Protein AF-A0AA38CGN8-F1 (afdb_monomer_lite)

Sequence (175 aa):
FMLYTILAFDNMHNGLPIAWVLMSRAIVPDLTLWMRKLVVSAHCHMLEWKPNDFMVDDDRAEIVAIRENGFYRNFKLEQLENKSWMKSLCILDGDVKFSEFDIDVAWVKSQSKEDKYYKIYNVDHSFALCECMWAAQGHVCKHILKVADLRKRMGMELYFKRNVSFSSTTHASTH

Secondary structure (DSSP, 8-state):
-EEEEEEEE-TT--EEEEEEEEE-S-HHHHHHHHHHHHHHHHHHH-TT---SEEE--S-HHHHHHHHHTTTTTT--HHHHS-HHHHHHHTS-GGGEEE-SS-TTEEEEE-SSSTT-EEEEESTTSTT-EE-STTGGGTPPPHHHHHHHHHHHHTT--S-----EEEE--------

pLDDT: mean 70.66, std 17.25, range [29.69, 97.06]

Radius of gyration: 16.89 Å; chains: 1; bounding box: 42×46×44 Å

Structure (mmCIF, N/CA/C/O backbone):
data_AF-A0AA38CGN8-F1
#
_entry.id   AF-A0AA38CGN8-F1
#
loop_
_atom_site.group_PDB
_atom_site.id
_atom_site.type_symbol
_atom_site.label_atom_id
_atom_site.label_alt_id
_atom_site.label_comp_id
_atom_site.label_asym_id
_atom_site.label_entity_id
_atom_site.label_seq_id
_atom_site.pdbx_PDB_ins_code
_atom_site.Cartn_x
_atom_site.Cartn_y
_atom_site.Cartn_z
_atom_site.occupancy
_atom_site.B_iso_or_equiv
_atom_site.auth_seq_id
_atom_site.auth_comp_id
_atom_site.auth_asym_id
_atom_site.auth_atom_id
_atom_site.pdbx_PDB_model_num
ATOM 1 N N . PHE A 1 1 ? -0.198 -15.888 -19.345 1.00 65.12 1 PHE A N 1
ATOM 2 C CA . PHE A 1 1 ? 0.312 -14.544 -19.042 1.00 65.12 1 PHE A CA 1
ATOM 3 C C . PHE A 1 1 ? -0.262 -14.114 -17.708 1.00 65.12 1 PHE A C 1
ATOM 5 O O . PHE A 1 1 ? -1.365 -14.542 -17.384 1.00 65.12 1 PHE A O 1
ATOM 12 N N . MET A 1 2 ? 0.496 -13.358 -16.926 1.00 64.25 2 MET A N 1
ATOM 13 C CA . MET A 1 2 ? 0.051 -12.744 -15.680 1.00 64.25 2 MET A CA 1
ATOM 14 C C . MET A 1 2 ? -0.131 -11.249 -15.936 1.00 64.25 2 MET A C 1
ATOM 16 O O . MET A 1 2 ? 0.713 -10.640 -16.591 1.00 64.25 2 MET A O 1
ATOM 20 N N . LEU A 1 3 ? -1.246 -10.682 -15.482 1.00 68.06 3 LEU A N 1
ATOM 21 C CA . LEU A 1 3 ? -1.527 -9.256 -15.606 1.00 68.06 3 LEU A CA 1
ATOM 22 C C . LEU A 1 3 ? -1.129 -8.570 -14.302 1.00 68.06 3 LEU A C 1
ATOM 24 O O . LEU A 1 3 ? -1.662 -8.914 -13.251 1.00 68.06 3 LEU A O 1
ATOM 28 N N . TYR A 1 4 ? -0.229 -7.603 -14.405 1.00 69.25 4 TYR A N 1
ATOM 29 C CA . TYR A 1 4 ? 0.189 -6.731 -13.319 1.00 69.25 4 TYR A CA 1
ATOM 30 C C . TYR A 1 4 ? -0.390 -5.346 -13.564 1.00 69.25 4 TYR A C 1
ATOM 32 O O . TYR A 1 4 ? -0.365 -4.851 -14.693 1.00 69.25 4 TYR A O 1
ATOM 40 N N . THR A 1 5 ? -0.902 -4.721 -12.511 1.00 65.62 5 THR A N 1
ATOM 41 C CA . THR A 1 5 ? -1.293 -3.313 -12.557 1.00 65.62 5 THR A CA 1
ATOM 42 C C . THR A 1 5 ? -0.268 -2.526 -11.773 1.00 65.62 5 THR A C 1
ATOM 44 O O . THR A 1 5 ? 0.042 -2.862 -10.633 1.00 65.62 5 THR A O 1
ATOM 47 N N . ILE A 1 6 ? 0.267 -1.490 -12.403 1.00 71.50 6 ILE A N 1
ATOM 48 C CA . ILE A 1 6 ? 1.093 -0.509 -11.726 1.00 71.50 6 ILE A CA 1
ATOM 49 C C . ILE A 1 6 ? 0.157 0.583 -11.226 1.00 71.50 6 ILE A C 1
ATOM 51 O O . ILE A 1 6 ? -0.516 1.247 -12.020 1.00 71.50 6 ILE A O 1
ATOM 55 N N . LEU A 1 7 ? 0.122 0.750 -9.909 1.00 64.88 7 LEU A N 1
ATOM 56 C CA . LEU A 1 7 ? -0.662 1.779 -9.239 1.00 64.88 7 LEU A CA 1
ATOM 57 C C . LEU A 1 7 ? 0.270 2.873 -8.726 1.00 64.88 7 LEU A C 1
ATOM 59 O O . LEU A 1 7 ? 1.253 2.580 -8.042 1.00 64.88 7 LEU A O 1
ATOM 63 N N . ALA A 1 8 ? -0.073 4.119 -9.045 1.00 65.19 8 ALA A N 1
ATOM 64 C CA . ALA A 1 8 ? 0.454 5.299 -8.375 1.00 65.19 8 ALA A CA 1
ATOM 65 C C . ALA A 1 8 ? -0.632 5.875 -7.466 1.00 65.19 8 ALA A C 1
ATOM 67 O O . ALA A 1 8 ? -1.803 5.888 -7.838 1.00 65.19 8 ALA A O 1
ATOM 68 N N . PHE A 1 9 ? -0.250 6.367 -6.293 1.00 57.66 9 PHE A N 1
ATOM 69 C CA . PHE A 1 9 ? -1.171 7.035 -5.374 1.00 57.66 9 PHE A CA 1
ATOM 70 C C . PHE A 1 9 ? -0.906 8.537 -5.383 1.00 57.66 9 PHE A C 1
ATOM 72 O O . PHE A 1 9 ? 0.242 8.959 -5.227 1.00 57.66 9 PHE A O 1
ATOM 79 N N . ASP A 1 10 ? -1.960 9.331 -5.577 1.00 57.66 10 ASP A N 1
ATOM 80 C CA . ASP A 1 10 ? -1.887 10.782 -5.416 1.00 57.66 10 ASP A CA 1
ATOM 81 C C . ASP A 1 10 ? -1.921 11.190 -3.927 1.00 57.66 10 ASP A C 1
ATOM 83 O O . ASP A 1 10 ? -2.062 10.362 -3.019 1.00 57.66 10 ASP A O 1
ATOM 87 N N . ASN A 1 11 ? -1.809 12.493 -3.658 1.00 53.00 11 ASN A N 1
ATOM 88 C CA . ASN A 1 11 ? -1.836 13.036 -2.293 1.00 53.00 11 ASN A CA 1
ATOM 89 C C . ASN A 1 11 ? -3.185 12.829 -1.572 1.00 53.00 11 ASN A C 1
ATOM 91 O O . ASN A 1 11 ? -3.262 13.018 -0.359 1.00 53.00 11 ASN A O 1
ATOM 95 N N . MET A 1 12 ? -4.235 12.459 -2.307 1.00 52.78 12 MET A N 1
ATOM 96 C CA . MET A 1 12 ? -5.580 12.180 -1.803 1.00 52.78 12 MET A CA 1
ATOM 97 C C . MET A 1 12 ? -5.843 10.669 -1.656 1.00 52.78 12 MET A C 1
ATOM 99 O O . MET A 1 12 ? -6.967 10.277 -1.352 1.00 52.78 12 MET A O 1
ATOM 103 N N . HIS A 1 13 ? -4.823 9.827 -1.866 1.00 50.59 13 HIS A N 1
ATOM 104 C CA . HIS A 1 13 ? -4.881 8.355 -1.837 1.00 50.59 13 HIS A CA 1
ATOM 105 C C . HIS A 1 13 ? -5.749 7.731 -2.916 1.00 50.59 13 HIS A C 1
ATOM 107 O O . HIS A 1 13 ? -6.149 6.572 -2.792 1.00 50.59 13 HIS A O 1
ATOM 113 N N . ASN A 1 14 ? -5.988 8.447 -4.010 1.00 58.22 14 ASN A N 1
ATOM 114 C CA . ASN A 1 14 ? -6.592 7.828 -5.173 1.00 58.22 14 ASN A CA 1
ATOM 115 C C . ASN A 1 14 ? -5.545 6.937 -5.841 1.00 58.22 14 ASN A C 1
ATOM 117 O O . ASN A 1 14 ? -4.496 7.411 -6.286 1.00 58.22 14 ASN A O 1
ATOM 121 N N . GLY A 1 15 ? -5.832 5.636 -5.903 1.00 60.47 15 GLY A N 1
ATOM 122 C CA . GLY A 1 15 ? -5.054 4.690 -6.690 1.00 60.47 15 GLY A CA 1
ATOM 123 C C . GLY A 1 15 ? -5.320 4.919 -8.173 1.00 60.47 15 GLY A C 1
ATOM 124 O O . GLY A 1 15 ? -6.393 4.594 -8.678 1.00 60.47 15 GLY A O 1
ATOM 125 N N . LEU A 1 16 ? -4.344 5.482 -8.874 1.00 60.38 16 LEU A N 1
ATOM 126 C CA . LEU A 1 16 ? -4.385 5.698 -10.310 1.00 60.38 16 LEU A CA 1
ATOM 127 C C . LEU A 1 16 ? -3.686 4.518 -11.000 1.00 60.38 16 LEU A C 1
ATOM 129 O O . LEU A 1 16 ? -2.478 4.333 -10.812 1.00 60.38 16 LEU A O 1
ATOM 133 N N . PRO A 1 17 ? -4.403 3.705 -11.799 1.00 67.50 17 PRO A N 1
ATOM 134 C CA . PRO A 1 17 ? -3.758 2.729 -12.660 1.00 67.50 17 PRO A CA 1
ATOM 135 C C . PRO A 1 17 ? -3.000 3.489 -13.741 1.00 67.50 17 PRO A C 1
ATOM 137 O O . PRO A 1 17 ? -3.588 4.121 -14.615 1.00 67.50 17 PRO A O 1
ATOM 140 N N . ILE A 1 18 ? -1.679 3.449 -13.658 1.00 72.81 18 ILE A N 1
ATOM 141 C CA . ILE A 1 18 ? -0.804 4.189 -14.573 1.00 72.81 18 ILE A CA 1
ATOM 142 C C . ILE A 1 18 ? -0.232 3.294 -15.668 1.00 72.81 18 ILE A C 1
ATOM 144 O O . ILE A 1 18 ? 0.184 3.794 -16.711 1.00 72.81 18 ILE A O 1
ATOM 148 N N . ALA A 1 19 ? -0.219 1.976 -15.457 1.00 71.62 19 ALA A N 1
ATOM 149 C CA . ALA A 1 19 ? 0.146 1.017 -16.488 1.00 71.62 19 ALA A CA 1
ATOM 150 C C . ALA A 1 19 ? -0.390 -0.385 -16.189 1.00 71.62 19 ALA A C 1
ATOM 152 O O . ALA A 1 19 ? -0.571 -0.781 -15.036 1.00 71.62 19 ALA A O 1
ATOM 153 N N . TRP A 1 20 ? -0.549 -1.161 -17.258 1.00 75.19 20 TRP A N 1
ATOM 154 C CA . TRP A 1 20 ? -0.806 -2.595 -17.210 1.00 75.19 20 TRP A CA 1
ATOM 155 C C . TRP A 1 20 ? 0.359 -3.329 -17.859 1.00 75.19 20 TRP A C 1
ATOM 157 O O . TRP A 1 20 ? 0.760 -3.008 -18.978 1.00 75.19 20 TRP A O 1
ATOM 167 N N . VAL A 1 21 ? 0.898 -4.323 -17.162 1.00 75.31 21 VAL A N 1
ATOM 168 C CA . VAL A 1 21 ? 2.034 -5.115 -17.626 1.00 75.31 21 VAL A CA 1
ATOM 169 C C . VAL A 1 21 ? 1.590 -6.561 -17.793 1.00 75.31 21 VAL A C 1
ATOM 171 O O . VAL A 1 21 ? 1.167 -7.220 -16.844 1.00 75.31 21 VAL A O 1
ATOM 174 N N . LEU A 1 22 ? 1.691 -7.065 -19.021 1.00 74.00 22 LEU A N 1
ATOM 175 C CA . LEU A 1 22 ? 1.464 -8.471 -19.332 1.00 74.00 22 LEU A CA 1
ATOM 176 C C . LEU A 1 22 ? 2.798 -9.206 -19.261 1.00 74.00 22 LEU A C 1
ATOM 178 O O . LEU A 1 22 ? 3.659 -9.014 -20.114 1.00 74.00 22 LEU A O 1
ATOM 182 N N . MET A 1 23 ? 2.953 -10.061 -18.255 1.00 69.44 23 MET A N 1
ATOM 183 C CA . MET A 1 23 ? 4.140 -10.894 -18.100 1.00 69.44 23 MET A CA 1
ATOM 184 C C . MET A 1 23 ? 3.878 -12.308 -18.610 1.00 69.44 23 MET A C 1
ATOM 186 O O . MET A 1 23 ? 2.790 -12.878 -18.443 1.00 69.44 23 MET A O 1
ATOM 190 N N . SER A 1 24 ? 4.870 -12.891 -19.270 1.00 69.69 24 SER A N 1
ATOM 191 C CA . SER A 1 24 ? 4.877 -14.300 -19.642 1.00 69.69 24 SER A CA 1
ATOM 192 C C . SER A 1 24 ? 5.081 -15.178 -18.396 1.00 69.69 24 SER A C 1
ATOM 194 O O . SER A 1 24 ? 5.055 -14.710 -17.260 1.00 69.69 24 SER A O 1
ATOM 196 N N . ARG A 1 25 ? 5.241 -16.494 -18.579 1.00 64.75 25 ARG A N 1
ATOM 197 C CA . ARG A 1 25 ? 5.587 -17.388 -17.458 1.00 64.75 25 ARG A CA 1
ATOM 198 C C . ARG A 1 25 ? 7.051 -17.225 -17.008 1.00 64.75 25 ARG A C 1
ATOM 200 O O . ARG A 1 25 ? 7.405 -17.750 -15.958 1.00 64.75 25 ARG A O 1
ATOM 207 N N . ALA A 1 26 ? 7.886 -16.517 -17.774 1.00 61.62 26 ALA A N 1
ATOM 208 C CA . ALA A 1 26 ? 9.261 -16.185 -17.413 1.00 61.62 26 ALA A CA 1
ATOM 209 C C . ALA A 1 26 ? 9.293 -14.863 -16.625 1.00 61.62 26 ALA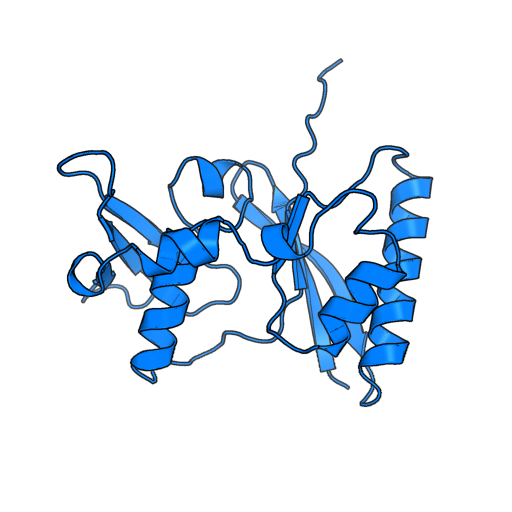 A C 1
ATOM 211 O O . ALA A 1 26 ? 9.478 -13.790 -17.187 1.00 61.62 26 ALA A O 1
ATOM 212 N N . ILE A 1 27 ? 9.091 -14.962 -15.310 1.00 66.94 27 ILE A N 1
ATOM 213 C CA . ILE A 1 27 ? 8.821 -13.823 -14.416 1.00 66.94 27 ILE A CA 1
ATOM 214 C C . ILE A 1 27 ? 10.000 -12.829 -14.349 1.00 66.94 27 ILE A C 1
ATOM 216 O O . ILE A 1 27 ? 9.811 -11.646 -14.609 1.00 66.94 27 ILE A O 1
ATOM 220 N N . VAL A 1 28 ? 11.229 -13.289 -14.070 1.00 65.69 28 VAL A N 1
ATOM 221 C CA . VAL A 1 28 ? 12.392 -12.395 -13.842 1.00 65.69 28 VAL A CA 1
ATOM 222 C C . VAL A 1 28 ? 12.787 -11.565 -15.077 1.00 65.69 28 VAL A C 1
ATOM 224 O O . VAL A 1 28 ? 12.927 -10.349 -14.939 1.00 65.69 28 VAL A O 1
ATOM 227 N N . PRO A 1 29 ? 12.976 -12.149 -16.281 1.00 71.06 29 PRO A N 1
ATOM 228 C CA . PRO A 1 29 ? 13.386 -11.363 -17.447 1.00 71.06 29 PRO A CA 1
ATOM 229 C C . PRO A 1 29 ? 12.342 -10.316 -17.844 1.00 71.06 29 PRO A C 1
ATOM 231 O O . PRO A 1 29 ? 12.706 -9.199 -18.215 1.00 71.06 29 PRO A O 1
ATOM 234 N N . ASP A 1 30 ? 11.057 -10.658 -17.718 1.00 74.94 30 ASP A N 1
ATOM 235 C CA . ASP A 1 30 ? 9.959 -9.743 -18.017 1.00 74.94 30 ASP A CA 1
ATOM 236 C C . ASP A 1 30 ? 9.915 -8.595 -17.004 1.00 74.94 30 ASP A C 1
ATOM 238 O O . ASP A 1 30 ? 9.838 -7.437 -17.424 1.00 74.94 30 ASP A O 1
ATOM 242 N N . LEU A 1 31 ? 10.058 -8.897 -15.702 1.00 75.06 31 LEU A N 1
ATOM 243 C CA . LEU A 1 31 ? 10.147 -7.901 -14.628 1.00 75.06 31 LEU A CA 1
ATOM 244 C C . LEU A 1 31 ? 11.245 -6.881 -14.900 1.00 75.06 31 LEU A C 1
ATOM 246 O O . LEU A 1 31 ? 10.983 -5.680 -14.970 1.00 75.06 31 LEU A O 1
ATOM 250 N N . THR A 1 32 ? 12.466 -7.366 -15.121 1.00 78.00 32 THR A N 1
ATOM 251 C CA . THR A 1 32 ? 13.615 -6.500 -15.374 1.00 78.00 32 THR A CA 1
ATOM 252 C C . THR A 1 32 ? 13.403 -5.633 -16.613 1.00 78.00 32 THR A C 1
ATOM 254 O O . THR A 1 32 ? 13.695 -4.436 -16.601 1.00 78.00 32 THR A O 1
ATOM 257 N N . LEU A 1 33 ? 12.843 -6.199 -17.684 1.00 82.75 33 LEU A N 1
ATOM 258 C CA . LEU A 1 33 ? 12.637 -5.477 -18.933 1.00 82.75 33 LEU A CA 1
ATOM 259 C C . LEU A 1 33 ? 11.636 -4.323 -18.795 1.00 82.75 33 LEU A C 1
ATOM 261 O O . LEU A 1 33 ? 11.936 -3.204 -19.229 1.00 82.75 33 LEU A O 1
ATOM 265 N N . TRP A 1 34 ? 10.447 -4.569 -18.237 1.00 81.50 34 TRP A N 1
ATOM 266 C CA . TRP A 1 34 ? 9.441 -3.509 -18.131 1.00 81.50 34 TRP A CA 1
ATOM 267 C C . TRP A 1 34 ? 9.859 -2.451 -17.112 1.00 81.50 34 TRP A C 1
ATOM 269 O O . TRP A 1 34 ? 9.681 -1.262 -17.375 1.00 81.50 34 TRP A O 1
ATOM 279 N N . MET A 1 35 ? 10.484 -2.858 -16.002 1.00 80.50 35 MET A N 1
ATOM 280 C CA . MET A 1 35 ? 10.989 -1.948 -14.976 1.00 80.50 35 MET A CA 1
ATOM 281 C C . MET A 1 35 ? 12.022 -0.983 -15.552 1.00 80.50 35 MET A C 1
ATOM 283 O O . MET A 1 35 ? 11.912 0.230 -15.371 1.00 80.50 35 MET A O 1
ATOM 287 N N . ARG A 1 36 ? 12.976 -1.498 -16.340 1.00 82.25 36 ARG A N 1
ATOM 288 C CA . ARG A 1 36 ? 13.948 -0.665 -17.057 1.00 82.25 36 ARG A CA 1
ATOM 289 C C . ARG A 1 36 ? 13.268 0.349 -17.969 1.00 82.25 36 ARG A C 1
ATOM 291 O O . ARG A 1 36 ? 13.643 1.520 -17.980 1.00 82.25 36 ARG A O 1
ATOM 298 N N . LYS A 1 37 ? 12.280 -0.100 -18.751 1.00 83.44 37 LYS A N 1
ATOM 299 C CA . LYS A 1 37 ? 11.537 0.769 -19.674 1.00 83.44 37 LYS A CA 1
ATOM 300 C C . LYS A 1 37 ? 10.771 1.860 -18.932 1.00 83.44 37 LYS A C 1
ATOM 302 O O . LYS A 1 37 ? 10.790 3.000 -19.385 1.00 83.44 37 LYS A O 1
ATOM 307 N N . LEU A 1 38 ? 10.158 1.534 -17.794 1.00 81.12 38 LEU A N 1
ATOM 308 C CA . LEU A 1 38 ? 9.466 2.501 -16.946 1.00 81.12 38 LEU A CA 1
ATOM 309 C C . LEU A 1 38 ? 10.426 3.589 -16.451 1.00 81.12 38 LEU A C 1
ATOM 311 O O . LEU A 1 38 ? 10.142 4.769 -16.630 1.00 81.12 38 LEU A O 1
ATOM 315 N N . VAL A 1 39 ? 11.582 3.202 -15.897 1.00 78.19 39 VAL A N 1
ATOM 316 C CA . VAL A 1 39 ? 12.603 4.147 -15.410 1.00 78.19 39 VAL A CA 1
ATOM 317 C C . VAL A 1 39 ? 13.056 5.083 -16.521 1.00 78.19 39 VAL A C 1
ATOM 319 O O . VAL A 1 39 ? 13.052 6.297 -16.331 1.00 78.19 39 VAL A O 1
ATOM 322 N N . VAL A 1 40 ? 13.428 4.529 -17.680 1.00 81.88 40 VAL A N 1
ATOM 323 C CA . VAL A 1 40 ? 13.877 5.322 -18.832 1.00 81.88 40 VAL A CA 1
ATOM 324 C C . VAL A 1 40 ? 12.781 6.294 -19.269 1.00 81.88 40 VAL A C 1
ATOM 326 O O . VAL A 1 40 ? 13.046 7.484 -19.408 1.00 81.88 40 VAL A O 1
ATOM 329 N N . SER A 1 41 ? 11.544 5.814 -19.413 1.00 81.62 41 SER A N 1
ATOM 330 C CA . SER A 1 41 ? 10.409 6.643 -19.825 1.00 81.62 41 SER A CA 1
ATOM 331 C C . SER A 1 41 ? 10.119 7.772 -18.834 1.00 81.62 41 SER A C 1
ATOM 333 O O . SER A 1 41 ? 9.846 8.896 -19.251 1.00 81.62 41 SER A O 1
ATOM 335 N N . ALA A 1 42 ? 10.188 7.500 -17.530 1.00 77.69 42 ALA A N 1
ATOM 336 C CA . ALA A 1 42 ? 9.952 8.505 -16.502 1.00 77.69 42 ALA A CA 1
ATOM 337 C C . ALA A 1 42 ? 11.047 9.583 -16.494 1.00 77.69 42 ALA A C 1
ATOM 339 O O . ALA A 1 42 ? 10.732 10.770 -16.501 1.00 77.69 42 ALA A O 1
ATOM 340 N N . HIS A 1 43 ? 12.322 9.189 -16.587 1.00 78.31 43 HIS A N 1
ATOM 341 C CA . HIS A 1 43 ? 13.447 10.132 -16.614 1.00 78.31 43 HIS A CA 1
ATOM 342 C C . HIS A 1 43 ? 13.498 10.982 -17.891 1.00 78.31 43 HIS A C 1
ATOM 344 O O . HIS A 1 43 ? 14.038 12.084 -17.855 1.00 78.31 43 HIS A O 1
ATOM 350 N N . CYS A 1 44 ? 12.913 10.519 -19.003 1.00 79.62 44 CYS A N 1
ATOM 351 C CA . CYS A 1 44 ? 12.735 11.353 -20.196 1.00 79.62 44 CYS A CA 1
ATOM 352 C C . CYS A 1 44 ? 11.793 12.546 -19.961 1.00 79.62 44 CYS A C 1
ATOM 354 O O . CYS A 1 44 ? 11.915 13.544 -20.665 1.00 79.62 44 CYS A O 1
ATOM 356 N N . HIS A 1 45 ? 10.869 12.451 -19.000 1.00 75.62 45 HIS A N 1
ATOM 357 C CA . HIS A 1 45 ? 9.890 13.503 -18.704 1.00 75.62 45 HIS A CA 1
ATOM 358 C C . HIS A 1 45 ? 10.225 14.277 -17.423 1.00 75.62 45 HIS A C 1
ATOM 360 O O . HIS A 1 45 ? 9.950 15.470 -17.341 1.00 75.62 45 HIS A O 1
ATOM 366 N N . MET A 1 46 ? 10.822 13.619 -16.424 1.00 73.25 46 MET A N 1
ATOM 367 C CA . MET A 1 46 ? 11.171 14.225 -15.141 1.00 73.25 46 MET A CA 1
ATOM 368 C C . MET A 1 46 ? 12.466 13.616 -14.592 1.00 73.25 46 MET A C 1
ATOM 370 O O . MET A 1 46 ? 12.483 12.484 -14.112 1.00 73.25 46 MET A O 1
ATOM 374 N N . LEU A 1 47 ? 13.556 14.389 -14.644 1.00 74.44 47 LEU A N 1
ATOM 375 C CA . LEU A 1 47 ? 14.909 13.931 -14.295 1.00 74.44 47 LEU A CA 1
ATOM 376 C C . LEU A 1 47 ? 15.038 13.465 -12.835 1.00 74.44 47 LEU A C 1
ATOM 378 O O . LEU A 1 47 ? 15.817 12.563 -12.544 1.00 74.44 47 LEU A O 1
ATOM 382 N N . GLU A 1 48 ? 14.270 14.072 -11.931 1.00 70.75 48 GLU A N 1
ATOM 383 C CA . GLU A 1 48 ? 14.271 13.753 -10.499 1.00 70.75 48 GLU A CA 1
ATOM 384 C C . GLU A 1 48 ? 13.267 12.653 -10.121 1.00 70.75 48 GLU A C 1
ATOM 386 O O . GLU A 1 48 ? 13.108 12.346 -8.936 1.00 70.75 48 GLU A O 1
ATOM 391 N N . TRP A 1 49 ? 12.568 12.059 -11.100 1.00 70.56 49 TRP A N 1
ATOM 392 C CA . TRP A 1 49 ? 11.568 11.037 -10.815 1.00 70.56 49 TRP A CA 1
ATOM 393 C C . TRP A 1 49 ? 12.202 9.837 -10.115 1.00 70.56 49 TRP A C 1
ATOM 395 O O . TRP A 1 49 ? 13.123 9.193 -10.619 1.00 70.56 49 TRP A O 1
ATOM 405 N N . LYS A 1 50 ? 11.648 9.507 -8.952 1.00 64.31 50 LYS A N 1
ATOM 406 C CA . LYS A 1 50 ? 11.974 8.303 -8.202 1.00 64.31 50 LYS A CA 1
ATOM 407 C C . LYS A 1 50 ? 10.716 7.782 -7.507 1.00 64.31 50 LYS A C 1
ATOM 409 O O . LYS A 1 50 ? 9.947 8.583 -6.971 1.00 64.31 50 LYS A O 1
ATOM 414 N N . PRO A 1 51 ? 10.492 6.465 -7.492 1.00 65.38 51 PRO A N 1
ATOM 415 C CA . PRO A 1 51 ? 9.493 5.874 -6.617 1.00 65.38 51 PRO A CA 1
ATOM 416 C C . PRO A 1 51 ? 9.974 5.968 -5.163 1.00 65.38 51 PRO A C 1
ATOM 418 O O . PRO A 1 51 ? 11.157 5.778 -4.881 1.00 65.38 51 PRO A O 1
ATOM 421 N N . ASN A 1 52 ? 9.064 6.271 -4.239 1.00 56.25 52 ASN A N 1
ATOM 422 C CA . ASN A 1 52 ? 9.379 6.386 -2.813 1.00 56.25 52 ASN A CA 1
ATOM 423 C C . ASN A 1 52 ? 9.274 5.066 -2.059 1.00 56.25 52 ASN A C 1
ATOM 425 O O . ASN A 1 52 ? 9.911 4.910 -1.022 1.00 56.25 52 ASN A O 1
ATOM 429 N N . ASP A 1 53 ? 8.418 4.164 -2.527 1.00 58.31 53 ASP A N 1
ATOM 430 C CA . ASP A 1 53 ? 8.153 2.891 -1.870 1.00 58.31 53 ASP A CA 1
ATOM 431 C C . ASP A 1 53 ? 7.681 1.875 -2.911 1.00 58.31 53 ASP A C 1
ATOM 433 O O . ASP A 1 53 ? 7.104 2.271 -3.928 1.00 58.31 53 ASP A O 1
ATOM 437 N N . PHE A 1 54 ? 7.916 0.593 -2.642 1.00 61.56 54 PHE A N 1
ATOM 438 C CA . PHE A 1 54 ? 7.449 -0.527 -3.453 1.00 61.56 54 PHE A CA 1
ATOM 439 C C . PHE A 1 54 ? 6.677 -1.493 -2.566 1.00 61.56 54 PHE A C 1
ATOM 441 O O . PHE A 1 54 ? 7.182 -1.948 -1.541 1.00 61.56 54 PHE A O 1
ATOM 448 N N . MET A 1 55 ? 5.478 -1.859 -2.998 1.00 58.91 55 MET A N 1
ATOM 449 C CA . MET A 1 55 ? 4.790 -3.037 -2.493 1.00 58.91 55 MET A CA 1
ATOM 450 C C . MET A 1 55 ? 4.957 -4.141 -3.526 1.00 58.91 55 MET A C 1
ATOM 452 O O . MET A 1 55 ? 4.620 -3.938 -4.686 1.00 58.91 55 MET A O 1
ATOM 456 N N . VAL A 1 56 ? 5.520 -5.265 -3.107 1.00 64.50 56 VAL A N 1
ATOM 457 C CA . VAL A 1 56 ? 5.673 -6.484 -3.905 1.00 64.50 56 VAL A CA 1
ATOM 458 C C . VAL A 1 56 ? 5.103 -7.636 -3.091 1.00 64.50 56 VAL A C 1
ATOM 460 O O . VAL A 1 56 ? 5.167 -7.602 -1.862 1.00 64.50 56 VAL A O 1
ATOM 463 N N . ASP A 1 57 ? 4.549 -8.646 -3.752 1.00 56.59 57 ASP A N 1
ATOM 464 C CA . ASP A 1 57 ? 3.840 -9.760 -3.095 1.00 56.59 57 ASP A CA 1
ATOM 465 C C . ASP A 1 57 ? 4.780 -10.746 -2.363 1.00 56.59 57 ASP A C 1
ATOM 467 O O . ASP A 1 57 ? 4.324 -11.718 -1.764 1.00 56.59 57 ASP A O 1
ATOM 471 N N . ASP A 1 58 ? 6.082 -10.457 -2.372 1.00 59.00 58 ASP A N 1
ATOM 472 C CA . ASP A 1 58 ? 7.207 -11.302 -1.972 1.00 59.00 58 ASP A CA 1
ATOM 473 C C . ASP A 1 58 ? 7.457 -12.471 -2.934 1.00 59.00 58 ASP A C 1
ATOM 475 O O . ASP A 1 58 ? 7.045 -13.618 -2.741 1.00 59.00 58 ASP A O 1
ATOM 479 N N . ASP A 1 59 ? 8.229 -12.162 -3.973 1.00 62.03 59 ASP A N 1
ATOM 480 C CA . ASP A 1 59 ? 9.116 -13.118 -4.601 1.00 62.03 59 ASP A CA 1
ATOM 481 C C . ASP A 1 59 ? 10.559 -12.556 -4.630 1.00 62.03 59 ASP A C 1
ATOM 483 O O . ASP A 1 59 ? 10.834 -11.353 -4.702 1.00 62.03 59 ASP A O 1
ATOM 487 N N . ARG A 1 60 ? 11.550 -13.453 -4.568 1.00 65.12 60 ARG A N 1
ATOM 488 C CA . ARG A 1 60 ? 12.965 -13.054 -4.699 1.00 65.12 60 ARG A CA 1
ATOM 489 C C . ARG A 1 60 ? 13.259 -12.435 -6.076 1.00 65.12 60 ARG A C 1
ATOM 491 O O . ARG A 1 60 ? 14.280 -11.776 -6.238 1.00 65.12 60 ARG A O 1
ATOM 498 N N . ALA A 1 61 ? 12.389 -12.666 -7.058 1.00 67.94 61 ALA A N 1
ATOM 499 C CA . ALA A 1 61 ? 12.523 -12.232 -8.441 1.00 67.94 61 ALA A CA 1
ATOM 500 C C . ALA A 1 61 ? 12.237 -10.730 -8.629 1.00 67.94 61 ALA A C 1
ATOM 502 O O . ALA A 1 61 ? 13.044 -10.033 -9.242 1.00 67.94 61 ALA A O 1
ATOM 503 N N . GLU A 1 62 ? 11.139 -10.223 -8.071 1.00 71.12 62 GLU A N 1
ATOM 504 C CA . GLU A 1 62 ? 10.705 -8.822 -8.065 1.00 71.12 62 GLU A CA 1
ATOM 505 C C . GLU A 1 62 ? 11.696 -7.974 -7.279 1.00 71.12 62 GLU A C 1
ATOM 507 O O . GLU A 1 62 ? 12.107 -6.921 -7.762 1.00 71.12 62 GLU A O 1
ATOM 512 N N . ILE A 1 63 ? 12.188 -8.466 -6.137 1.00 69.94 63 ILE A N 1
ATOM 513 C CA . ILE A 1 63 ? 13.229 -7.773 -5.361 1.00 69.94 63 ILE A CA 1
ATOM 514 C C . ILE A 1 63 ? 14.520 -7.613 -6.181 1.00 69.94 63 ILE A C 1
ATOM 516 O O . ILE A 1 63 ? 15.109 -6.527 -6.211 1.00 69.94 63 ILE A O 1
ATOM 520 N N . VAL A 1 64 ? 14.966 -8.672 -6.869 1.00 73.69 64 VAL A N 1
ATOM 521 C CA . VAL A 1 64 ? 16.154 -8.616 -7.740 1.00 73.69 64 VAL A CA 1
ATOM 522 C C . VAL A 1 64 ? 15.929 -7.647 -8.902 1.00 73.69 64 VAL A C 1
ATOM 524 O O . VAL A 1 64 ? 16.772 -6.781 -9.135 1.00 73.69 64 VAL A O 1
ATOM 527 N N . ALA A 1 65 ? 14.778 -7.720 -9.573 1.00 74.88 65 ALA A N 1
ATOM 528 C CA . ALA A 1 65 ? 14.446 -6.829 -10.680 1.00 74.88 65 ALA A CA 1
ATOM 529 C C . ALA A 1 65 ? 14.384 -5.354 -10.245 1.00 74.88 65 ALA A C 1
ATOM 531 O O . ALA A 1 65 ? 14.935 -4.486 -10.926 1.00 74.88 65 ALA A O 1
ATOM 532 N N . ILE A 1 66 ? 13.797 -5.046 -9.085 1.00 73.88 66 ILE A N 1
ATOM 533 C CA . ILE A 1 66 ? 13.765 -3.678 -8.544 1.00 73.88 66 ILE A CA 1
ATOM 534 C C . ILE A 1 66 ? 15.188 -3.157 -8.319 1.00 73.88 66 ILE A C 1
ATOM 536 O O . ILE A 1 66 ? 15.513 -2.026 -8.698 1.00 73.88 66 ILE A O 1
ATOM 540 N N . ARG A 1 67 ? 16.058 -3.994 -7.738 1.00 71.94 67 ARG A N 1
ATOM 541 C CA . ARG A 1 67 ? 17.451 -3.641 -7.448 1.00 71.94 67 ARG A CA 1
ATOM 542 C C . ARG A 1 67 ? 18.253 -3.363 -8.718 1.00 71.94 67 ARG A C 1
ATOM 544 O O . ARG A 1 67 ? 18.935 -2.342 -8.795 1.00 71.94 67 ARG A O 1
ATOM 551 N N . GLU A 1 68 ? 18.187 -4.261 -9.697 1.00 76.56 68 GLU A N 1
ATOM 552 C CA . GLU A 1 68 ? 19.004 -4.196 -10.915 1.00 76.56 68 GLU A CA 1
ATOM 553 C C . GLU A 1 68 ? 18.629 -3.026 -11.832 1.00 76.56 68 GLU A C 1
ATOM 555 O O . GLU A 1 68 ? 19.490 -2.489 -12.528 1.00 76.56 68 GLU A O 1
ATOM 560 N N . ASN A 1 69 ? 17.373 -2.572 -11.802 1.00 74.19 69 ASN A N 1
ATOM 561 C CA . ASN A 1 69 ? 16.885 -1.524 -12.705 1.00 74.19 69 ASN A CA 1
ATOM 562 C C . ASN A 1 69 ? 17.014 -0.100 -12.161 1.00 74.19 69 ASN A C 1
ATOM 564 O O . ASN A 1 69 ? 16.495 0.846 -12.750 1.00 74.19 69 ASN A O 1
ATOM 568 N N . GLY A 1 70 ? 17.756 0.088 -11.069 1.00 63.44 70 GLY A N 1
ATOM 569 C CA . GLY A 1 70 ? 18.156 1.422 -10.625 1.00 63.44 70 GLY A CA 1
ATOM 570 C C . GLY A 1 70 ? 17.077 2.209 -9.882 1.00 63.44 70 GLY A C 1
ATOM 571 O O . GLY A 1 70 ? 17.335 3.355 -9.520 1.00 63.44 70 GLY A O 1
ATOM 572 N N . PHE A 1 71 ? 15.943 1.586 -9.545 1.00 65.00 71 PHE A N 1
ATOM 573 C CA . PHE A 1 71 ? 15.019 2.100 -8.525 1.00 65.00 71 PHE A CA 1
ATOM 574 C C . PHE A 1 71 ? 15.661 2.194 -7.131 1.00 65.00 71 PHE A C 1
ATOM 576 O O . PHE A 1 71 ? 15.105 2.795 -6.219 1.00 65.00 71 PHE A O 1
ATOM 583 N N . TYR A 1 72 ? 16.841 1.591 -6.976 1.00 56.22 72 TYR A N 1
ATOM 584 C CA . TYR A 1 72 ? 17.496 1.328 -5.705 1.00 56.22 72 TYR A CA 1
ATOM 585 C C . TYR A 1 72 ? 18.779 2.126 -5.456 1.00 56.22 72 TYR A C 1
ATOM 587 O O . TYR A 1 72 ? 19.544 1.797 -4.546 1.00 56.22 72 TYR A O 1
ATOM 595 N N . ARG A 1 73 ? 19.076 3.164 -6.252 1.00 45.28 73 ARG A N 1
ATOM 596 C CA . ARG A 1 73 ? 20.239 4.011 -5.948 1.00 45.28 73 ARG A CA 1
ATOM 597 C C . ARG A 1 73 ? 20.007 4.702 -4.593 1.00 45.28 73 ARG A C 1
ATOM 599 O O . ARG A 1 73 ? 19.252 5.663 -4.515 1.00 45.28 73 ARG A O 1
ATOM 606 N N . ASN A 1 74 ? 20.694 4.194 -3.560 1.00 42.22 74 ASN A N 1
ATOM 607 C CA . ASN A 1 74 ? 20.807 4.694 -2.177 1.00 42.22 74 ASN A CA 1
ATOM 608 C C . ASN A 1 74 ? 19.835 4.161 -1.099 1.00 42.22 74 ASN A C 1
ATOM 610 O O . ASN A 1 74 ? 19.743 4.781 -0.042 1.00 42.22 74 ASN A O 1
ATOM 614 N N . PHE A 1 75 ? 19.179 3.010 -1.278 1.00 41.84 75 PHE A N 1
ATOM 615 C CA . PHE A 1 75 ? 18.421 2.363 -0.188 1.00 41.84 75 PHE A CA 1
ATOM 616 C C . PHE A 1 75 ? 19.180 1.153 0.391 1.00 41.84 75 PHE A C 1
ATOM 618 O O . PHE A 1 75 ? 19.868 0.438 -0.331 1.00 41.84 75 PHE A O 1
ATOM 625 N N . LYS A 1 76 ? 19.118 0.932 1.712 1.00 45.31 76 LYS A N 1
ATOM 626 C CA . LYS A 1 76 ? 19.622 -0.304 2.351 1.00 45.31 76 LYS A CA 1
ATOM 627 C C . LYS A 1 76 ? 18.551 -1.388 2.257 1.00 45.31 76 LYS A C 1
ATOM 629 O O . LYS A 1 76 ? 17.379 -1.055 2.409 1.00 45.31 76 LYS A O 1
ATOM 634 N N . LEU A 1 77 ? 18.925 -2.663 2.086 1.00 43.25 77 LEU A N 1
ATOM 635 C CA . LEU A 1 77 ? 17.970 -3.791 2.063 1.00 43.25 77 LEU A CA 1
ATOM 636 C C . LEU A 1 77 ? 17.080 -3.801 3.323 1.00 43.25 77 LEU A C 1
ATOM 638 O O . LEU A 1 77 ? 15.884 -4.015 3.234 1.00 43.25 77 LEU A O 1
ATOM 642 N N . GLU A 1 78 ? 17.639 -3.396 4.463 1.00 42.69 78 GLU A N 1
ATOM 643 C CA . GLU A 1 78 ? 16.966 -3.156 5.755 1.00 42.69 78 GLU A CA 1
ATOM 644 C C . GLU A 1 78 ? 15.900 -2.033 5.734 1.00 42.69 78 GLU A C 1
ATOM 646 O O . GLU A 1 78 ? 15.167 -1.833 6.695 1.00 42.69 78 GLU A O 1
ATOM 651 N N . GLN A 1 79 ? 15.850 -1.225 4.671 1.00 45.59 79 GLN A N 1
ATOM 652 C CA . GLN A 1 79 ? 14.788 -0.251 4.406 1.00 45.59 79 GLN A CA 1
ATOM 653 C C . GLN A 1 79 ? 13.746 -0.771 3.404 1.00 45.59 79 GLN A C 1
ATOM 655 O O . GLN A 1 79 ? 12.638 -0.241 3.401 1.00 45.59 79 GLN A O 1
ATOM 660 N N . LEU A 1 80 ? 14.068 -1.809 2.612 1.00 42.62 80 LEU A N 1
ATOM 661 C CA . LEU A 1 80 ? 13.057 -2.675 1.975 1.00 42.62 80 LEU A CA 1
ATOM 662 C C . LEU A 1 80 ? 12.405 -3.598 3.009 1.00 42.62 80 LEU A C 1
ATOM 664 O O . LEU A 1 80 ? 11.222 -3.901 2.887 1.00 42.62 80 LEU A O 1
ATOM 668 N N . GLU A 1 81 ? 13.146 -4.004 4.049 1.00 46.50 81 GLU A N 1
ATOM 669 C CA . GLU A 1 81 ? 12.593 -4.547 5.294 1.00 46.50 81 GLU A CA 1
ATOM 670 C C . GLU A 1 81 ? 11.816 -3.423 5.977 1.00 46.50 81 GLU A C 1
ATOM 672 O O . GLU A 1 81 ? 12.306 -2.650 6.798 1.00 46.50 81 GLU A O 1
ATOM 677 N N . ASN A 1 82 ? 10.599 -3.245 5.489 1.00 55.34 82 ASN A N 1
ATOM 678 C CA . ASN A 1 82 ? 9.834 -2.031 5.625 1.00 55.34 82 ASN A CA 1
ATOM 679 C C . ASN A 1 82 ? 9.773 -1.624 7.111 1.00 55.34 82 ASN A C 1
ATOM 681 O O . ASN A 1 82 ? 9.311 -2.396 7.956 1.00 55.34 82 ASN A O 1
ATOM 685 N N . LYS A 1 83 ? 10.220 -0.410 7.478 1.00 64.31 83 LYS A N 1
ATOM 686 C CA . LYS A 1 83 ? 10.037 0.093 8.859 1.00 64.31 83 LYS A CA 1
ATOM 687 C C . LYS A 1 83 ? 8.568 -0.004 9.264 1.00 64.31 83 LYS A C 1
ATOM 689 O O . LYS A 1 83 ? 8.275 -0.195 10.440 1.00 64.31 83 LYS A O 1
ATOM 694 N N . SER A 1 84 ? 7.651 0.124 8.305 1.00 71.38 84 SER A N 1
ATOM 695 C CA . SER A 1 84 ? 6.229 -0.118 8.517 1.00 71.38 84 SER A CA 1
ATOM 696 C C . SER A 1 84 ? 5.914 -1.583 8.831 1.00 71.38 84 SER A C 1
ATOM 698 O O . SER A 1 84 ? 5.074 -1.806 9.692 1.00 71.38 84 SER A O 1
ATOM 700 N N . TRP A 1 85 ? 6.586 -2.562 8.214 1.00 68.88 85 TRP A N 1
ATOM 701 C CA . TRP A 1 85 ? 6.437 -3.993 8.519 1.00 68.88 85 TRP A CA 1
ATOM 702 C C . TRP A 1 85 ? 6.966 -4.333 9.912 1.00 68.88 85 TRP A C 1
ATOM 704 O O . TRP A 1 85 ? 6.234 -4.846 10.746 1.00 68.88 85 TRP A O 1
ATOM 714 N N . MET A 1 86 ? 8.198 -3.945 10.248 1.00 71.00 86 MET A N 1
ATOM 715 C CA . MET A 1 86 ? 8.706 -4.160 11.612 1.00 71.00 86 MET A CA 1
ATOM 716 C C . MET A 1 86 ? 7.800 -3.506 12.666 1.00 71.00 86 MET A C 1
ATOM 718 O O . MET A 1 86 ? 7.506 -4.096 13.702 1.00 71.00 86 MET A O 1
ATOM 722 N N . LYS A 1 87 ? 7.297 -2.297 12.386 1.00 82.69 87 LYS A N 1
ATOM 723 C CA . LYS A 1 87 ? 6.340 -1.618 13.268 1.00 82.69 87 LYS A CA 1
ATOM 724 C C . LYS A 1 87 ? 4.951 -2.259 13.264 1.00 82.69 87 LYS A C 1
ATOM 726 O O . LYS A 1 87 ? 4.235 -2.066 14.243 1.00 82.69 87 LYS A O 1
ATOM 731 N N . SER A 1 88 ? 4.541 -2.954 12.200 1.00 84.69 88 SER A N 1
ATOM 732 C CA . SER A 1 88 ? 3.253 -3.653 12.156 1.00 84.69 88 SER A CA 1
ATOM 733 C C . SER A 1 88 ? 3.280 -4.858 13.085 1.00 84.69 88 SER A C 1
ATOM 735 O O . SER A 1 88 ? 2.323 -5.062 13.823 1.00 84.69 88 SER A O 1
ATOM 737 N N . LEU A 1 89 ? 4.409 -5.570 13.153 1.00 81.69 89 LEU A N 1
ATOM 738 C CA . LEU A 1 89 ? 4.621 -6.675 14.092 1.00 81.69 89 LEU A CA 1
ATOM 739 C C . LEU A 1 89 ? 4.505 -6.236 15.561 1.00 81.69 89 LEU A C 1
ATOM 741 O O . LEU A 1 89 ? 4.117 -7.031 16.410 1.00 81.69 89 LEU A O 1
ATOM 745 N N . CYS A 1 90 ? 4.788 -4.967 15.869 1.00 89.44 90 CYS A N 1
ATOM 746 C CA . CYS A 1 90 ? 4.608 -4.414 17.214 1.00 89.44 90 CYS A CA 1
ATOM 747 C C . CYS A 1 90 ? 3.146 -4.080 17.563 1.00 89.44 90 CYS A C 1
ATOM 749 O O . CYS A 1 90 ? 2.866 -3.764 18.719 1.00 89.44 90 CYS A O 1
ATOM 751 N N . ILE A 1 91 ? 2.227 -4.059 16.594 1.00 93.75 91 ILE A N 1
ATOM 752 C CA . ILE A 1 91 ? 0.798 -3.837 16.850 1.00 93.75 91 ILE A CA 1
ATOM 753 C C . ILE A 1 91 ? 0.194 -5.170 17.285 1.00 93.75 91 ILE A C 1
ATOM 755 O O . ILE A 1 91 ? 0.354 -6.175 16.589 1.00 93.75 91 ILE A O 1
ATOM 759 N N . LEU A 1 92 ? -0.502 -5.195 18.421 1.00 94.81 92 LEU A N 1
ATOM 760 C CA . LEU A 1 92 ? -1.116 -6.419 18.930 1.00 94.81 92 LEU A CA 1
ATOM 761 C C . LEU A 1 92 ? -2.331 -6.806 18.080 1.00 94.81 92 LEU A C 1
ATOM 763 O O . LEU A 1 92 ? -3.027 -5.946 17.549 1.00 94.81 92 LEU A O 1
ATOM 767 N N . ASP A 1 93 ? -2.614 -8.105 17.963 1.00 9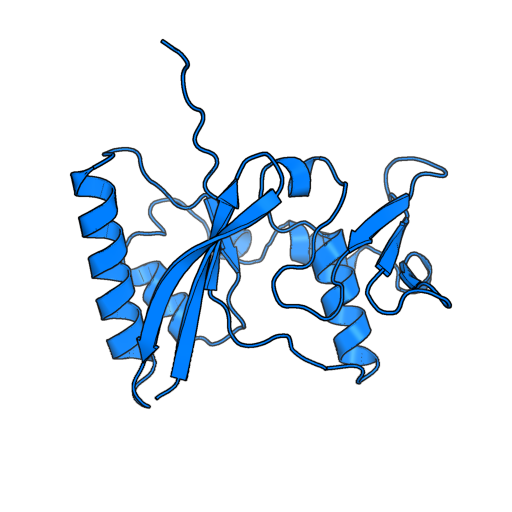4.62 93 ASP A N 1
ATOM 768 C CA . ASP A 1 93 ? -3.808 -8.574 17.241 1.00 94.62 93 ASP A CA 1
ATOM 769 C C . ASP A 1 93 ? -5.096 -8.012 17.876 1.00 94.62 93 ASP A C 1
ATOM 771 O O . ASP A 1 93 ? -5.989 -7.570 17.161 1.00 94.62 93 ASP A O 1
ATOM 775 N N . GLY A 1 94 ? -5.151 -7.921 19.212 1.00 94.62 94 GLY A N 1
ATOM 776 C CA . GLY A 1 94 ? -6.281 -7.334 19.947 1.00 94.62 94 GLY A CA 1
ATOM 777 C C . GLY A 1 94 ? -6.454 -5.817 19.782 1.00 94.62 94 GLY A C 1
ATOM 778 O O . GLY A 1 94 ? -7.488 -5.278 20.171 1.00 94.62 94 GLY A O 1
ATOM 779 N N . ASP A 1 95 ? -5.476 -5.127 19.187 1.00 96.56 95 ASP A N 1
ATOM 780 C CA . ASP A 1 95 ? -5.579 -3.703 18.841 1.00 96.56 95 ASP A CA 1
ATOM 781 C C . ASP A 1 95 ? -6.223 -3.476 17.462 1.00 96.56 95 ASP A C 1
ATOM 783 O O . ASP A 1 95 ? -6.391 -2.327 17.039 1.00 96.56 95 ASP A O 1
ATOM 787 N N . VAL A 1 96 ? -6.586 -4.553 16.759 1.00 95.69 96 VAL A N 1
ATOM 788 C CA . VAL A 1 96 ? -7.297 -4.518 15.480 1.00 95.69 96 VAL A CA 1
ATOM 789 C C . VAL A 1 96 ? -8.764 -4.877 15.703 1.00 95.69 96 VAL A C 1
ATOM 791 O O . VAL A 1 96 ? -9.084 -5.889 16.321 1.00 95.69 96 VAL A O 1
ATOM 794 N N . LYS A 1 97 ? -9.668 -4.055 15.172 1.00 95.25 97 LYS A N 1
ATOM 795 C CA . LYS A 1 97 ? -11.113 -4.303 15.174 1.00 95.25 97 LYS A CA 1
ATOM 796 C C . LYS A 1 97 ? -11.604 -4.365 13.739 1.00 95.25 97 LYS A C 1
ATOM 798 O O . LYS A 1 97 ? -11.369 -3.427 12.985 1.00 95.25 97 LYS A O 1
ATOM 803 N N . PHE A 1 98 ? -12.292 -5.434 13.374 1.00 92.25 98 PHE A N 1
ATOM 804 C CA . PHE A 1 98 ? -12.991 -5.525 12.095 1.00 92.25 98 PHE A CA 1
ATOM 805 C C . PHE A 1 98 ? -14.439 -5.085 12.277 1.00 92.25 98 PHE A C 1
ATOM 807 O O . PHE A 1 98 ? -15.014 -5.283 13.348 1.00 92.25 98 PHE A O 1
ATOM 814 N N . SER A 1 99 ? -15.014 -4.453 11.258 1.00 88.75 99 SER A N 1
ATOM 815 C CA . SER A 1 99 ? -16.432 -4.101 11.284 1.00 88.75 99 SER A CA 1
ATOM 816 C C . SER A 1 99 ? -17.288 -5.357 11.181 1.00 88.75 99 SER A C 1
ATOM 818 O O . SER A 1 99 ? -17.019 -6.234 10.364 1.00 88.75 99 SER A O 1
ATOM 820 N N . GLU A 1 100 ? -18.355 -5.414 11.971 1.00 86.31 100 GLU A N 1
ATOM 821 C CA . GLU A 1 100 ? -19.388 -6.447 11.840 1.00 86.31 100 GLU A CA 1
ATOM 822 C C . GLU A 1 100 ? -20.346 -6.154 10.674 1.00 86.31 100 GLU A C 1
ATOM 824 O O . GLU A 1 100 ? -20.979 -7.064 10.146 1.00 86.31 100 GLU A O 1
ATOM 829 N N . PHE A 1 101 ? -20.445 -4.885 10.261 1.00 83.88 101 PHE A N 1
ATOM 830 C CA . PHE A 1 101 ? -21.426 -4.413 9.278 1.00 83.88 101 PHE A CA 1
ATOM 831 C C . PHE A 1 101 ? -20.830 -4.132 7.896 1.00 83.88 101 PHE A C 1
ATOM 833 O O . PHE A 1 101 ? -21.565 -4.087 6.915 1.00 83.88 101 PHE A O 1
ATOM 840 N N . ASP A 1 102 ? -19.517 -3.915 7.821 1.00 84.44 102 ASP A N 1
ATOM 841 C CA . ASP A 1 102 ? -18.814 -3.538 6.594 1.00 84.44 102 ASP A CA 1
ATOM 842 C C . ASP A 1 102 ? -17.518 -4.339 6.480 1.00 84.44 102 ASP A C 1
ATOM 844 O O . ASP A 1 102 ? -16.493 -3.986 7.063 1.00 84.44 102 ASP A O 1
ATOM 848 N N . ILE A 1 103 ? -17.581 -5.450 5.748 1.00 78.75 103 ILE A N 1
ATOM 849 C CA . ILE A 1 103 ? -16.467 -6.397 5.634 1.00 78.75 103 ILE A CA 1
ATOM 850 C C . ILE A 1 103 ? -15.178 -5.749 5.111 1.00 78.75 103 ILE A C 1
ATOM 852 O O . ILE A 1 103 ? -14.100 -6.256 5.407 1.00 78.75 103 ILE A O 1
ATOM 856 N N . ASP A 1 104 ? -15.273 -4.607 4.426 1.00 83.00 104 ASP A N 1
ATOM 857 C CA . ASP A 1 104 ? -14.133 -3.896 3.855 1.00 83.00 104 ASP A CA 1
ATOM 858 C C . ASP A 1 104 ? -13.514 -2.860 4.802 1.00 83.00 104 ASP A C 1
ATOM 860 O O . ASP A 1 104 ? -12.596 -2.133 4.410 1.00 83.00 104 ASP A O 1
ATOM 864 N N . VAL A 1 105 ? -13.947 -2.803 6.066 1.00 89.81 105 VAL A N 1
ATOM 865 C CA . VAL A 1 105 ? -13.463 -1.820 7.040 1.00 89.81 105 VAL A CA 1
ATOM 866 C C . VAL A 1 105 ? -12.851 -2.466 8.283 1.00 89.81 105 VAL A C 1
ATOM 868 O O . VAL A 1 105 ? -13.423 -3.355 8.919 1.00 89.81 105 VAL A O 1
ATOM 871 N N . ALA A 1 106 ? -11.698 -1.932 8.694 1.00 94.44 106 ALA A N 1
ATOM 872 C CA . ALA A 1 106 ? -11.071 -2.230 9.978 1.00 94.44 106 ALA A CA 1
ATOM 873 C C . ALA A 1 106 ? -10.575 -0.964 10.689 1.00 94.44 106 ALA A C 1
ATOM 875 O O . ALA A 1 106 ? -10.409 0.100 10.095 1.00 94.44 106 ALA A O 1
ATOM 876 N N . TRP A 1 107 ? -10.286 -1.095 11.979 1.00 96.56 107 TRP A N 1
ATOM 877 C CA . TRP A 1 107 ? -9.693 -0.064 12.818 1.00 96.56 107 TRP A CA 1
ATOM 878 C C . TRP A 1 107 ? -8.478 -0.611 13.539 1.00 96.56 107 TRP A C 1
ATOM 880 O O . TRP A 1 107 ? -8.520 -1.703 14.098 1.00 96.56 107 TRP A O 1
ATOM 890 N N . VAL A 1 108 ? -7.414 0.183 13.588 1.00 97.06 108 VAL A N 1
ATOM 891 C CA . VAL A 1 108 ? -6.192 -0.163 14.319 1.00 97.06 108 VAL A CA 1
ATOM 892 C C . VAL A 1 108 ? -5.918 0.887 15.383 1.00 97.06 108 VAL A C 1
ATOM 894 O O . VAL A 1 108 ? -5.832 2.080 15.073 1.00 97.06 108 VAL A O 1
ATOM 897 N N . LYS A 1 109 ? -5.777 0.457 16.640 1.00 96.94 109 LYS A N 1
ATOM 898 C CA . LYS A 1 109 ? -5.479 1.349 17.764 1.00 96.94 109 LYS A CA 1
ATOM 899 C C . LYS A 1 109 ? -4.119 2.023 17.573 1.00 96.94 109 LYS A C 1
ATOM 901 O O . LYS A 1 109 ? -3.129 1.412 17.169 1.00 96.94 109 LYS A O 1
ATOM 906 N N . SER A 1 110 ? -4.055 3.313 17.875 1.00 94.50 110 SER A N 1
ATOM 907 C CA . SER A 1 110 ? -2.824 4.090 17.838 1.00 94.50 110 SER A CA 1
ATOM 908 C C . SER A 1 110 ? -1.920 3.713 19.010 1.00 94.50 110 SER A C 1
ATOM 910 O O . SER A 1 110 ? -2.286 3.880 20.165 1.00 94.50 110 SER A O 1
ATOM 912 N N . GLN A 1 111 ? -0.688 3.296 18.717 1.00 91.12 111 GLN A N 1
ATOM 913 C CA . GLN A 1 111 ? 0.320 3.004 19.749 1.00 91.12 111 GLN A CA 1
ATOM 914 C C . GLN A 1 111 ? 0.858 4.259 20.462 1.00 91.12 111 GLN A C 1
ATOM 916 O O . GLN A 1 111 ? 1.503 4.143 21.494 1.00 91.12 111 GLN A O 1
ATOM 921 N N . SER A 1 112 ? 0.657 5.453 19.890 1.00 89.19 112 SER A N 1
ATOM 922 C CA . SER A 1 112 ? 1.218 6.712 20.410 1.00 89.19 112 SER A CA 1
ATOM 923 C C . SER A 1 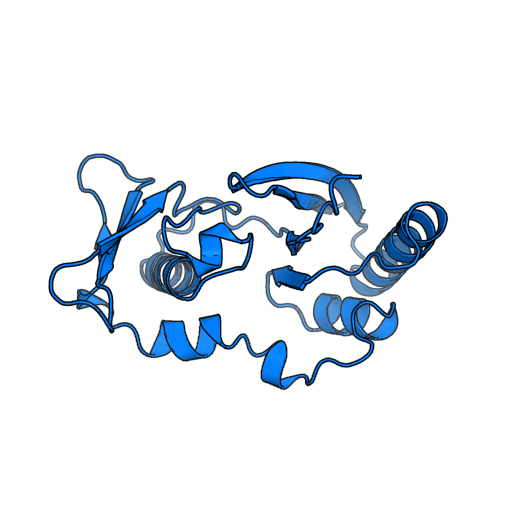112 ? 0.178 7.710 20.908 1.00 89.19 112 SER A C 1
ATOM 925 O O . SER A 1 112 ? 0.546 8.761 21.424 1.00 89.19 112 SER A O 1
ATOM 927 N N . LYS A 1 113 ? -1.111 7.435 20.695 1.00 91.31 113 LYS A N 1
ATOM 928 C CA . LYS A 1 113 ? -2.198 8.331 21.099 1.00 91.31 113 LYS A CA 1
ATOM 929 C C . LYS A 1 113 ? -3.266 7.490 21.764 1.00 91.31 113 LYS A C 1
ATOM 931 O O . LYS A 1 113 ? -3.824 6.611 21.109 1.00 91.31 113 LYS A O 1
ATOM 936 N N . GLU A 1 114 ? -3.511 7.768 23.034 1.00 88.88 114 GLU A N 1
ATOM 937 C CA . GLU A 1 114 ? -4.592 7.147 23.785 1.00 88.88 114 GLU A CA 1
ATOM 938 C C . GLU A 1 114 ? -5.931 7.435 23.086 1.00 88.88 114 GLU A C 1
ATOM 940 O O . GLU A 1 114 ? -6.109 8.493 22.479 1.00 88.88 114 GLU A O 1
ATOM 945 N N . ASP A 1 115 ? -6.807 6.432 23.047 1.00 89.81 115 ASP A N 1
ATOM 946 C CA . ASP A 1 115 ? -8.144 6.472 22.432 1.00 89.81 115 ASP A CA 1
ATOM 947 C C . ASP A 1 115 ? -8.252 6.839 20.943 1.00 89.81 115 ASP A C 1
ATOM 949 O O . ASP A 1 115 ? -9.353 7.015 20.419 1.00 89.81 115 ASP A O 1
ATOM 953 N N . LYS A 1 116 ? -7.143 6.870 20.195 1.00 95.00 116 LYS A N 1
ATOM 954 C CA . LYS A 1 116 ? -7.194 7.031 18.736 1.00 95.00 116 LYS A CA 1
ATOM 955 C C . LYS A 1 116 ? -7.186 5.684 18.021 1.00 95.00 116 LYS A C 1
ATOM 957 O O . LYS A 1 116 ? -6.316 4.855 18.268 1.00 95.00 116 LYS A O 1
ATOM 962 N N . TYR A 1 117 ? -8.067 5.532 17.037 1.00 96.25 117 TYR A N 1
ATOM 963 C CA . TYR A 1 117 ? -8.019 4.454 16.052 1.00 96.25 117 TYR A CA 1
ATOM 964 C C . TYR A 1 117 ? -7.818 5.035 14.654 1.00 96.25 117 TYR A C 1
ATOM 966 O O . TYR A 1 117 ? -8.342 6.102 14.335 1.00 96.25 117 TYR A O 1
ATOM 974 N N . TYR A 1 118 ? -7.040 4.345 13.827 1.00 96.12 118 TYR A N 1
ATOM 975 C CA . TYR A 1 118 ? -6.933 4.636 12.402 1.00 96.12 118 TYR A CA 1
ATOM 976 C C . TYR A 1 118 ? -7.864 3.701 11.654 1.00 96.12 118 TYR A C 1
ATOM 978 O O . TYR A 1 118 ? -7.721 2.481 11.769 1.00 96.12 118 TYR A O 1
ATOM 986 N N . LYS A 1 119 ? -8.811 4.274 10.914 1.00 94.81 119 LYS A N 1
ATOM 987 C CA . LYS A 1 119 ? -9.702 3.508 10.055 1.00 94.81 119 LYS A CA 1
ATOM 988 C C . LYS A 1 119 ? -8.969 3.108 8.780 1.00 94.81 119 LYS A C 1
ATOM 990 O O . LYS A 1 119 ? -8.156 3.874 8.248 1.00 94.81 119 LYS A O 1
ATOM 995 N N . ILE A 1 120 ? -9.245 1.891 8.341 1.00 91.62 120 ILE A N 1
ATOM 996 C CA . ILE A 1 120 ? -8.714 1.287 7.131 1.00 91.62 120 ILE A CA 1
ATOM 997 C C . ILE A 1 120 ? -9.895 0.849 6.276 1.00 91.62 120 ILE A C 1
ATOM 999 O O . ILE A 1 120 ? -10.816 0.216 6.788 1.00 91.62 120 ILE A O 1
ATOM 1003 N N . TYR A 1 121 ? -9.852 1.204 4.999 1.00 86.69 121 TYR A N 1
ATOM 1004 C CA . TYR A 1 121 ? -10.841 0.851 3.987 1.00 86.69 121 TYR A CA 1
ATOM 1005 C C . TYR A 1 121 ? -10.260 -0.173 3.018 1.00 86.69 121 TYR A C 1
ATOM 1007 O O . TYR A 1 121 ? -9.041 -0.212 2.824 1.00 86.69 121 TYR A O 1
ATOM 1015 N N . ASN A 1 122 ? -11.140 -0.923 2.357 1.00 83.38 122 ASN A N 1
ATOM 1016 C CA . ASN A 1 122 ? -10.808 -1.922 1.346 1.00 83.38 122 ASN A CA 1
ATOM 1017 C C . ASN A 1 122 ? -9.810 -2.961 1.885 1.00 83.38 122 ASN A C 1
ATOM 1019 O O . ASN A 1 122 ? -8.818 -3.270 1.227 1.00 83.38 122 ASN A O 1
ATOM 1023 N N . VAL A 1 123 ? -10.024 -3.439 3.119 1.00 81.38 123 VAL A N 1
ATOM 1024 C CA . VAL A 1 123 ? -9.046 -4.267 3.856 1.00 81.38 123 VAL A CA 1
ATOM 1025 C C . VAL A 1 123 ? -8.697 -5.586 3.167 1.00 81.38 123 VAL A C 1
ATOM 1027 O O . VAL A 1 123 ? -7.602 -6.100 3.392 1.00 81.38 123 VAL A O 1
ATOM 1030 N N . ASP A 1 124 ? -9.587 -6.091 2.311 1.00 73.69 124 ASP A N 1
ATOM 1031 C CA . ASP A 1 124 ? -9.395 -7.338 1.564 1.00 73.69 124 ASP A CA 1
ATOM 1032 C C . ASP A 1 124 ? -8.925 -7.089 0.115 1.00 73.69 124 ASP A C 1
ATOM 1034 O O . ASP A 1 124 ? -8.685 -8.019 -0.652 1.00 73.69 124 ASP A O 1
ATOM 1038 N N . HIS A 1 125 ? -8.709 -5.827 -0.266 1.00 68.88 125 HIS A N 1
ATOM 1039 C CA . HIS A 1 125 ? -8.238 -5.447 -1.592 1.00 68.88 125 HIS A CA 1
ATOM 1040 C C . HIS A 1 125 ? -6.763 -5.031 -1.610 1.00 68.88 125 HIS A C 1
ATOM 1042 O O . HIS A 1 125 ? -6.200 -4.514 -0.647 1.00 68.88 125 HIS A O 1
ATOM 1048 N N . SER A 1 126 ? -6.151 -5.145 -2.791 1.00 59.72 126 SER A N 1
ATOM 1049 C CA . SER A 1 126 ? -4.760 -4.753 -3.060 1.00 59.72 126 SER A CA 1
ATOM 1050 C C . SER A 1 126 ? -4.467 -3.248 -2.950 1.00 59.72 126 SER A C 1
ATOM 1052 O O . SER A 1 126 ? -3.327 -2.829 -3.139 1.00 59.72 126 SER A O 1
ATOM 1054 N N . PHE A 1 127 ? -5.485 -2.428 -2.685 1.00 66.81 127 PHE A N 1
ATOM 1055 C CA . PHE A 1 127 ? -5.400 -0.972 -2.560 1.00 66.81 127 PHE A CA 1
ATOM 1056 C C . PHE A 1 127 ? -6.008 -0.480 -1.237 1.00 66.81 127 PHE A C 1
ATOM 1058 O O . PHE A 1 127 ? -6.640 0.574 -1.190 1.00 66.81 127 PHE A O 1
ATOM 1065 N N . ALA A 1 128 ? -5.832 -1.249 -0.157 1.00 77.56 128 ALA A N 1
ATOM 1066 C CA . ALA A 1 128 ? -6.262 -0.855 1.180 1.00 77.56 128 ALA A CA 1
ATOM 1067 C C . ALA A 1 128 ? -5.751 0.549 1.558 1.00 77.56 128 ALA A C 1
ATOM 1069 O O . ALA A 1 128 ? -4.579 0.878 1.359 1.00 77.56 128 ALA A O 1
ATOM 1070 N N . LEU A 1 129 ? -6.629 1.374 2.132 1.00 80.94 129 LEU A N 1
ATOM 1071 C CA . LEU A 1 129 ? -6.351 2.778 2.454 1.00 80.94 129 LEU A CA 1
ATOM 1072 C C . LEU A 1 129 ? -6.428 2.998 3.957 1.00 80.94 129 LEU A C 1
ATOM 1074 O O . LEU A 1 129 ? -7.346 2.500 4.591 1.00 80.94 129 LEU A O 1
ATOM 1078 N N . CYS A 1 130 ? -5.514 3.777 4.535 1.00 88.25 130 CYS A N 1
ATOM 1079 C CA . CYS A 1 130 ? -5.500 4.072 5.969 1.00 88.25 130 CYS A CA 1
ATOM 1080 C C . CYS A 1 130 ? -5.498 5.579 6.223 1.00 88.25 130 CYS A C 1
ATOM 1082 O O . CYS A 1 130 ? -4.706 6.310 5.644 1.00 88.25 130 CYS A O 1
ATOM 1084 N N . GLU A 1 131 ? -6.269 6.032 7.210 1.00 90.25 131 GLU A N 1
ATOM 1085 C CA . GLU A 1 131 ? -6.377 7.455 7.582 1.00 90.25 131 GLU A CA 1
ATOM 1086 C C . GLU A 1 131 ? -5.188 7.978 8.421 1.00 90.25 131 GLU A C 1
ATOM 1088 O O . GLU A 1 131 ? -5.282 8.986 9.128 1.00 90.25 131 GLU A O 1
ATOM 1093 N N . CYS A 1 132 ? -4.053 7.273 8.437 1.00 89.19 132 CYS A N 1
ATOM 1094 C CA . CYS A 1 132 ? -2.896 7.719 9.210 1.00 89.19 132 CYS A CA 1
ATOM 1095 C C . CYS A 1 132 ? -2.055 8.686 8.378 1.00 89.19 132 CYS A C 1
ATOM 1097 O O . CYS A 1 132 ? -1.966 8.547 7.168 1.00 89.19 132 CYS A O 1
ATOM 1099 N N . MET A 1 133 ? -1.367 9.628 9.024 1.00 83.19 133 MET A N 1
ATOM 1100 C CA . MET A 1 133 ? -0.585 10.652 8.317 1.00 83.19 133 MET A CA 1
ATOM 1101 C C . MET A 1 133 ? 0.515 10.075 7.407 1.00 83.19 133 MET A C 1
ATOM 1103 O O . MET A 1 133 ? 0.898 10.707 6.434 1.00 83.19 133 MET A O 1
ATOM 1107 N N . TRP A 1 134 ? 1.019 8.876 7.715 1.00 79.38 134 TRP A N 1
ATOM 1108 C CA . TRP A 1 134 ? 2.008 8.196 6.875 1.00 79.38 134 TRP A CA 1
ATOM 1109 C C . TRP A 1 134 ? 1.389 7.692 5.569 1.00 79.38 134 TRP A C 1
ATOM 1111 O O . TRP A 1 134 ? 1.888 7.997 4.493 1.00 79.38 134 TRP A O 1
ATOM 1121 N N . ALA A 1 135 ? 0.250 7.000 5.672 1.00 76.69 135 ALA A N 1
ATOM 1122 C CA . ALA A 1 135 ? -0.556 6.641 4.510 1.00 76.69 135 ALA A CA 1
ATOM 1123 C C . ALA A 1 135 ? -1.067 7.885 3.779 1.00 76.69 135 ALA A C 1
ATOM 1125 O O . ALA A 1 135 ? -1.136 7.870 2.558 1.00 76.69 135 ALA A O 1
ATOM 1126 N N . ALA A 1 136 ? -1.281 8.990 4.507 1.00 70.06 136 ALA A N 1
ATOM 1127 C CA . ALA A 1 136 ? -1.695 10.260 3.935 1.00 70.06 136 ALA A CA 1
ATOM 1128 C C . ALA A 1 136 ? -0.692 10.837 2.907 1.00 70.06 136 ALA A C 1
ATOM 1130 O O . ALA A 1 136 ? -1.044 11.679 2.088 1.00 70.06 136 ALA A O 1
ATOM 1131 N N . GLN A 1 137 ? 0.557 10.375 2.930 1.00 62.38 137 GLN A N 1
ATOM 1132 C CA . GLN A 1 137 ? 1.616 10.764 1.993 1.00 62.38 137 GLN A CA 1
ATOM 1133 C C . GLN A 1 137 ? 1.806 9.724 0.873 1.00 62.38 137 GLN A C 1
ATOM 1135 O O . GLN A 1 137 ? 2.807 9.743 0.164 1.00 62.38 137 GLN A O 1
ATOM 1140 N N . GLY A 1 138 ? 0.871 8.779 0.735 1.00 59.78 138 GLY A N 1
ATOM 1141 C CA . GLY A 1 138 ? 0.935 7.678 -0.224 1.00 59.78 138 GLY A CA 1
ATOM 1142 C C . GLY A 1 138 ? 1.773 6.486 0.243 1.00 59.78 138 GLY A C 1
ATOM 1143 O O . GLY A 1 138 ? 1.849 5.495 -0.471 1.00 59.78 138 GLY A O 1
ATOM 1144 N N . HIS A 1 139 ? 2.398 6.533 1.422 1.00 65.94 139 HIS A N 1
ATOM 1145 C CA . HIS A 1 13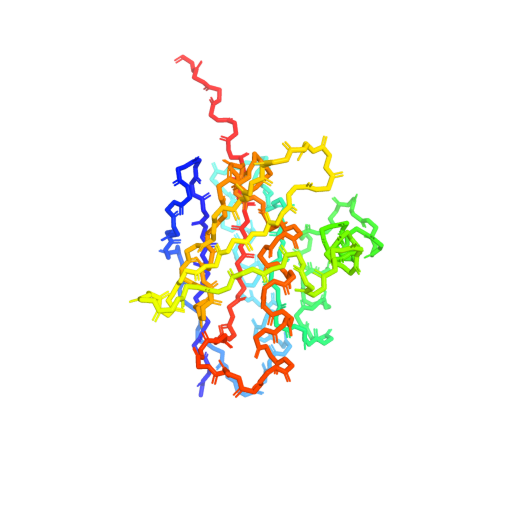9 ? 3.264 5.447 1.886 1.00 65.94 139 HIS A CA 1
ATOM 1146 C C . HIS A 1 139 ? 2.486 4.244 2.424 1.00 65.94 139 HIS A C 1
ATOM 1148 O O . HIS A 1 139 ? 1.481 4.388 3.127 1.00 65.94 139 HIS A O 1
ATOM 1154 N N . VAL A 1 140 ? 3.029 3.039 2.233 1.00 72.25 140 VAL A N 1
ATOM 1155 C CA . VAL A 1 140 ? 2.491 1.847 2.892 1.00 72.25 140 VAL A CA 1
ATOM 1156 C C . VAL A 1 140 ? 2.736 1.964 4.397 1.00 72.25 140 VAL A C 1
ATOM 1158 O O . VAL A 1 140 ? 3.871 2.058 4.880 1.00 72.25 140 VAL A O 1
ATOM 1161 N N . CYS A 1 141 ? 1.655 2.001 5.174 1.00 83.56 141 CYS A N 1
ATOM 1162 C CA . CYS A 1 141 ? 1.736 2.201 6.614 1.00 83.56 141 CYS A CA 1
ATOM 1163 C C . CYS A 1 141 ? 1.661 0.884 7.391 1.00 83.56 141 CYS A C 1
ATOM 1165 O O . CYS A 1 141 ? 1.073 -0.106 6.956 1.00 83.56 141 CYS A O 1
ATOM 1167 N N . LYS A 1 142 ? 2.205 0.906 8.611 1.00 87.75 142 LYS A N 1
ATOM 1168 C CA . LYS A 1 142 ? 2.188 -0.243 9.526 1.00 87.75 142 LYS A CA 1
ATOM 1169 C C . LYS A 1 142 ? 0.788 -0.793 9.822 1.00 87.75 142 LYS A C 1
ATOM 1171 O O . LYS A 1 142 ? 0.661 -1.971 10.126 1.00 87.75 142 LYS A O 1
ATOM 1176 N N . HIS A 1 143 ? -0.253 0.039 9.752 1.00 92.19 143 HIS A N 1
ATOM 1177 C CA . HIS A 1 143 ? -1.618 -0.390 10.057 1.00 92.19 143 HIS A CA 1
ATOM 1178 C C . HIS A 1 143 ? -2.201 -1.251 8.927 1.00 92.19 143 HIS A C 1
ATOM 1180 O O . HIS A 1 143 ? -2.771 -2.297 9.214 1.00 92.19 143 HIS A O 1
ATOM 1186 N N . ILE A 1 144 ? -1.988 -0.866 7.660 1.00 87.06 144 ILE A N 1
ATOM 1187 C CA . ILE A 1 144 ? -2.401 -1.657 6.484 1.00 87.06 144 ILE A CA 1
ATOM 1188 C C . ILE A 1 144 ? -1.705 -3.018 6.506 1.00 87.06 144 ILE A C 1
ATOM 1190 O O . ILE A 1 144 ? -2.362 -4.049 6.417 1.00 87.06 144 ILE A O 1
ATOM 1194 N N . LEU A 1 145 ? -0.385 -3.021 6.721 1.00 84.25 145 LEU A N 1
ATOM 1195 C CA . LEU A 1 145 ? 0.402 -4.254 6.798 1.00 84.25 145 LEU A CA 1
ATOM 1196 C C . LEU A 1 145 ? -0.066 -5.170 7.932 1.00 84.25 145 LEU A C 1
ATOM 1198 O O . LEU A 1 145 ? -0.135 -6.382 7.750 1.00 84.25 145 LEU A O 1
ATOM 1202 N N . LYS A 1 146 ? -0.411 -4.599 9.095 1.00 90.12 146 LYS A N 1
ATOM 1203 C CA . LYS A 1 146 ? -0.938 -5.373 10.223 1.00 90.12 146 LYS A CA 1
ATOM 1204 C C . LYS A 1 146 ? -2.258 -6.056 9.872 1.00 90.12 146 LYS A C 1
ATOM 1206 O O . LYS A 1 146 ? -2.433 -7.230 10.188 1.00 90.12 146 LYS A O 1
ATOM 1211 N N . VAL A 1 147 ? -3.183 -5.323 9.257 1.00 89.81 147 VAL A N 1
ATOM 1212 C CA . VAL A 1 147 ? -4.496 -5.865 8.888 1.00 89.81 147 VAL A CA 1
ATOM 1213 C C . VAL A 1 147 ? -4.368 -6.936 7.812 1.00 89.81 147 VAL A C 1
ATOM 1215 O O . VAL A 1 147 ? -4.974 -7.994 7.962 1.00 89.81 147 VAL A O 1
ATOM 1218 N N . ALA A 1 148 ? -3.533 -6.709 6.797 1.00 83.94 148 ALA A N 1
ATOM 1219 C CA . ALA A 1 148 ? -3.278 -7.6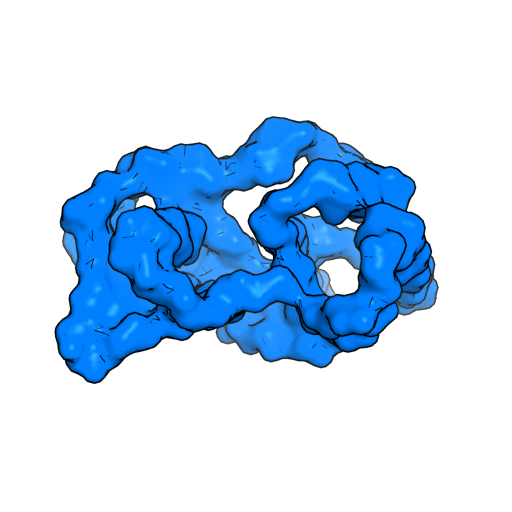89 5.745 1.00 83.94 148 ALA A CA 1
ATOM 1220 C C . ALA A 1 148 ? -2.704 -9.005 6.307 1.00 83.94 148 ALA A C 1
ATOM 1222 O O . ALA A 1 148 ? -3.209 -10.082 5.993 1.00 83.94 148 ALA A O 1
ATOM 1223 N N . ASP A 1 149 ? -1.705 -8.930 7.197 1.00 82.00 149 ASP A N 1
ATOM 1224 C CA . ASP A 1 149 ? -1.151 -10.110 7.879 1.00 82.00 149 ASP A CA 1
ATOM 1225 C C . ASP A 1 149 ? -2.215 -10.858 8.700 1.00 82.00 149 ASP A C 1
ATOM 1227 O O . ASP A 1 149 ? -2.330 -12.084 8.623 1.00 82.00 149 ASP A O 1
ATOM 1231 N N . LEU A 1 150 ? -3.030 -10.125 9.461 1.00 86.94 150 LEU A N 1
ATOM 1232 C CA . LEU A 1 150 ? -4.050 -10.723 10.318 1.00 86.94 150 LEU A CA 1
ATOM 1233 C C . LEU A 1 150 ? -5.161 -11.400 9.499 1.00 86.94 150 LEU A C 1
ATOM 1235 O O . LEU A 1 150 ? -5.525 -12.537 9.795 1.00 86.94 150 LEU A O 1
ATOM 1239 N N . ARG A 1 151 ? -5.643 -10.754 8.429 1.00 82.44 151 ARG A N 1
ATOM 1240 C CA . ARG A 1 151 ? -6.612 -11.331 7.480 1.00 82.44 151 ARG A CA 1
ATOM 1241 C C . ARG A 1 151 ? -6.084 -12.605 6.828 1.00 82.44 151 ARG A C 1
ATOM 1243 O O . ARG A 1 151 ? -6.804 -13.604 6.772 1.00 82.44 151 ARG A O 1
ATOM 1250 N N . LYS A 1 152 ? -4.813 -12.597 6.412 1.00 76.38 152 LYS A N 1
ATOM 1251 C CA . LYS A 1 152 ? -4.134 -13.775 5.859 1.00 76.38 152 LYS A CA 1
ATOM 1252 C C . LYS A 1 152 ? -4.099 -14.926 6.866 1.00 76.38 152 LYS A C 1
ATOM 1254 O O . LYS A 1 152 ? -4.460 -16.048 6.520 1.00 76.38 152 LYS A O 1
ATOM 1259 N N . ARG A 1 153 ? -3.734 -14.659 8.127 1.00 81.19 153 ARG A N 1
ATOM 1260 C CA . ARG A 1 153 ? -3.730 -15.672 9.204 1.00 81.19 153 ARG A CA 1
ATOM 1261 C C . ARG A 1 153 ? -5.127 -16.199 9.548 1.00 81.19 153 ARG A C 1
ATOM 1263 O O . ARG A 1 153 ? -5.245 -17.345 9.966 1.00 81.19 153 ARG A O 1
ATOM 1270 N N . MET A 1 154 ? -6.171 -15.398 9.346 1.00 82.75 154 MET A N 1
ATOM 1271 C CA . MET A 1 154 ? -7.571 -15.801 9.525 1.00 82.75 154 MET A CA 1
ATOM 1272 C C . MET A 1 1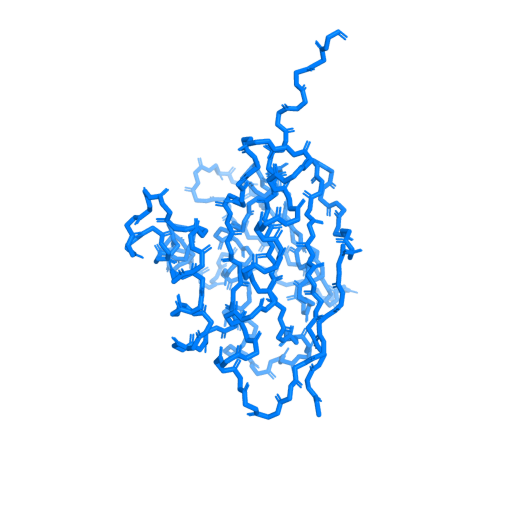54 ? -8.136 -16.611 8.344 1.00 82.75 154 MET A C 1
ATOM 1274 O O . MET A 1 154 ? -9.281 -17.051 8.410 1.00 82.75 154 MET A O 1
ATOM 1278 N N . GLY A 1 155 ? -7.369 -16.816 7.265 1.00 70.56 155 GLY A N 1
ATOM 1279 C CA . GLY A 1 155 ? -7.831 -17.545 6.079 1.00 70.56 155 GLY A CA 1
ATOM 1280 C C . GLY A 1 155 ? -8.900 -16.802 5.270 1.00 70.56 155 GLY A C 1
ATOM 1281 O O . GLY A 1 155 ? -9.572 -17.410 4.442 1.00 70.56 155 GLY A O 1
ATOM 1282 N N . MET A 1 156 ? -9.062 -15.494 5.491 1.00 65.81 156 MET A N 1
ATOM 1283 C CA . MET A 1 156 ? -10.053 -14.648 4.813 1.00 65.81 156 MET A CA 1
ATOM 1284 C C . MET A 1 156 ? -9.483 -14.031 3.526 1.00 65.81 156 MET A C 1
ATOM 1286 O O . MET A 1 156 ? -9.711 -12.866 3.223 1.00 65.81 156 MET A O 1
ATOM 1290 N N . GLU A 1 157 ? -8.686 -14.796 2.779 1.00 51.53 157 GLU A N 1
ATOM 1291 C CA . GLU A 1 157 ? -7.995 -14.310 1.586 1.00 51.53 157 GLU A CA 1
ATOM 1292 C C . GLU A 1 157 ? -8.957 -14.266 0.390 1.00 51.53 157 GLU A C 1
ATOM 1294 O O . GLU A 1 157 ? -9.159 -15.251 -0.317 1.00 51.53 157 GLU A O 1
ATOM 1299 N N . LEU A 1 158 ? -9.548 -13.100 0.141 1.00 46.41 158 LEU A N 1
ATOM 1300 C CA . LEU A 1 158 ? -10.197 -12.800 -1.128 1.00 46.41 158 LEU A CA 1
ATOM 1301 C C . LEU A 1 158 ? -9.550 -11.538 -1.706 1.00 46.41 158 LEU A C 1
ATOM 1303 O O . LEU A 1 158 ? -10.007 -10.438 -1.458 1.00 46.41 158 LEU A O 1
ATOM 1307 N N . TYR A 1 159 ? -8.520 -11.733 -2.540 1.00 45.44 159 TYR A N 1
ATOM 1308 C CA . TYR A 1 159 ? -7.965 -10.748 -3.488 1.00 45.44 159 TYR A CA 1
ATOM 1309 C C . TYR A 1 159 ? -6.871 -9.760 -3.025 1.00 45.44 159 TYR A C 1
ATOM 1311 O O . TYR A 1 159 ? -6.807 -8.643 -3.545 1.00 45.44 159 TYR A O 1
ATOM 1319 N N . PHE A 1 160 ? -5.856 -10.208 -2.278 1.00 41.56 160 PHE A N 1
ATOM 1320 C CA . PHE A 1 160 ? -4.504 -9.667 -2.511 1.00 41.56 160 PHE A CA 1
ATOM 1321 C C . PHE A 1 160 ? -3.956 -10.267 -3.817 1.00 41.56 160 PHE A C 1
ATOM 1323 O O . PHE A 1 160 ? -3.207 -11.239 -3.840 1.00 41.56 160 PHE A O 1
ATOM 1330 N N . LYS A 1 161 ? -4.430 -9.759 -4.960 1.00 39.44 161 LYS A N 1
ATOM 1331 C CA . LYS A 1 161 ? -3.809 -10.072 -6.251 1.00 39.44 161 LYS A CA 1
ATOM 1332 C C . LYS A 1 161 ? -2.493 -9.302 -6.348 1.00 39.44 161 LYS A C 1
ATOM 1334 O O . LYS A 1 161 ? -2.523 -8.083 -6.226 1.00 39.44 161 LYS A O 1
ATOM 1339 N N . ARG A 1 162 ? -1.410 -10.022 -6.646 1.00 38.47 162 ARG A N 1
ATOM 1340 C CA . ARG A 1 162 ? -0.141 -9.595 -7.273 1.00 38.47 162 ARG A CA 1
ATOM 1341 C C . ARG A 1 162 ? -0.186 -8.206 -7.870 1.00 38.47 162 ARG A C 1
ATOM 1343 O O . ARG A 1 162 ? -0.575 -8.042 -9.025 1.00 38.47 162 ARG A O 1
ATOM 1350 N N . ASN A 1 163 ? 0.217 -7.219 -7.078 1.00 39.06 163 ASN A N 1
ATOM 1351 C CA . ASN A 1 163 ? 0.323 -5.842 -7.526 1.00 39.06 163 ASN A CA 1
ATOM 1352 C C . ASN A 1 163 ? 1.646 -5.246 -7.071 1.00 39.06 163 ASN A C 1
ATOM 1354 O O . ASN A 1 163 ? 1.990 -5.280 -5.893 1.00 39.06 163 ASN A O 1
ATOM 1358 N N . VAL A 1 164 ? 2.353 -4.660 -8.038 1.00 41.12 164 VAL A N 1
ATOM 1359 C CA . VAL A 1 164 ? 3.494 -3.797 -7.762 1.00 41.12 164 VAL A CA 1
ATOM 1360 C C . VAL A 1 164 ? 2.953 -2.382 -7.638 1.00 41.12 164 VAL A C 1
ATOM 1362 O O . VAL A 1 164 ? 2.660 -1.728 -8.640 1.00 41.12 164 VAL A O 1
ATOM 1365 N N . SER A 1 165 ? 2.781 -1.923 -6.406 1.00 46.62 165 SER A N 1
ATOM 1366 C CA . SER A 1 165 ? 2.324 -0.561 -6.124 1.00 46.62 165 SER A CA 1
ATOM 1367 C C . SER A 1 165 ? 3.517 0.313 -5.774 1.00 46.62 165 SER A C 1
ATOM 1369 O O . SER A 1 165 ? 4.386 -0.118 -5.013 1.00 46.62 165 SER A O 1
ATOM 1371 N N . PHE A 1 166 ? 3.554 1.546 -6.283 1.00 44.97 166 PHE A N 1
ATOM 1372 C CA . PHE A 1 166 ? 4.526 2.532 -5.829 1.00 44.97 166 PHE A CA 1
ATOM 1373 C C . PHE A 1 166 ? 3.864 3.831 -5.393 1.00 44.97 166 PHE A C 1
ATOM 1375 O O . PHE A 1 166 ? 2.844 4.261 -5.928 1.00 44.97 166 PHE A O 1
ATOM 1382 N N . SER A 1 167 ? 4.480 4.482 -4.413 1.00 38.22 167 SER A N 1
ATOM 1383 C CA . SER A 1 167 ? 4.106 5.837 -4.017 1.00 38.22 167 SER A CA 1
ATOM 1384 C C . SER A 1 167 ? 5.087 6.823 -4.632 1.00 38.22 167 SER A C 1
ATOM 1386 O O . SER A 1 167 ? 6.298 6.624 -4.557 1.00 38.22 167 SER A O 1
ATOM 1388 N N . SER A 1 168 ? 4.589 7.877 -5.268 1.00 36.78 168 SER A N 1
ATOM 1389 C CA . SER A 1 168 ? 5.408 9.015 -5.681 1.00 36.78 168 SER A CA 1
ATOM 1390 C C . SER A 1 168 ? 4.867 10.254 -4.984 1.00 36.78 168 SER A C 1
ATOM 1392 O O . SER A 1 168 ? 3.796 10.735 -5.336 1.00 36.78 168 SER A O 1
ATOM 1394 N N . THR A 1 169 ? 5.599 10.793 -4.010 1.00 34.44 169 THR A N 1
ATOM 1395 C CA . THR A 1 169 ? 5.345 12.155 -3.533 1.00 34.44 169 THR A CA 1
ATOM 1396 C C . THR A 1 169 ? 6.005 13.099 -4.521 1.00 34.44 169 THR A C 1
ATOM 1398 O O . THR A 1 169 ? 7.169 13.473 -4.399 1.00 34.44 169 THR A O 1
ATOM 1401 N N . THR A 1 170 ? 5.263 13.489 -5.550 1.00 36.97 170 THR A N 1
ATOM 1402 C CA . THR A 1 170 ? 5.594 14.725 -6.248 1.00 36.97 170 THR A CA 1
ATOM 1403 C C . THR A 1 170 ? 5.308 15.862 -5.277 1.00 36.97 170 THR A C 1
ATOM 1405 O O . THR A 1 170 ? 4.154 16.248 -5.084 1.00 36.97 170 THR A O 1
ATOM 1408 N N . HIS A 1 171 ? 6.354 16.413 -4.657 1.00 33.94 171 HIS A N 1
ATOM 1409 C CA . HIS A 1 171 ? 6.302 17.813 -4.259 1.00 33.94 171 HIS A CA 1
ATOM 1410 C C . HIS A 1 171 ? 6.195 18.608 -5.558 1.00 33.94 171 HIS A C 1
ATOM 1412 O O . HIS A 1 171 ? 7.196 18.917 -6.197 1.00 33.94 171 HIS A O 1
ATOM 1418 N N . ALA A 1 172 ? 4.964 18.871 -5.993 1.00 31.09 172 ALA A N 1
ATOM 1419 C CA . ALA A 1 172 ? 4.723 19.919 -6.959 1.00 31.09 172 ALA A CA 1
ATOM 1420 C C . ALA A 1 172 ? 5.112 21.223 -6.260 1.00 31.09 172 ALA A C 1
ATOM 1422 O O . ALA A 1 172 ? 4.354 21.760 -5.453 1.00 31.09 172 ALA A O 1
ATOM 1423 N N . SER A 1 173 ? 6.334 21.685 -6.510 1.00 29.69 173 SER A N 1
ATOM 1424 C CA . SER A 1 173 ? 6.694 23.082 -6.325 1.00 29.69 173 SER A CA 1
ATOM 1425 C C . SER A 1 173 ? 5.731 23.866 -7.207 1.00 29.69 173 SER A C 1
ATOM 1427 O O . SER A 1 173 ? 5.870 23.886 -8.428 1.00 29.69 173 SER A O 1
ATOM 1429 N N . THR A 1 174 ? 4.687 24.425 -6.608 1.00 31.08 174 THR A N 1
ATOM 1430 C CA . THR A 1 174 ? 3.848 25.417 -7.271 1.00 31.08 174 THR A CA 1
ATOM 1431 C C . THR A 1 174 ? 4.743 26.612 -7.579 1.00 31.08 174 THR A C 1
ATOM 1433 O O . THR A 1 174 ? 5.195 27.287 -6.652 1.00 31.08 174 THR A O 1
ATOM 1436 N N . HIS A 1 175 ? 5.058 26.794 -8.861 1.00 32.53 175 HIS A N 1
ATOM 1437 C CA . HIS A 1 175 ? 5.513 28.070 -9.401 1.00 32.53 175 HIS A CA 1
ATOM 1438 C C . HIS A 1 175 ? 4.345 29.053 -9.462 1.00 32.53 175 HIS A C 1
ATOM 1440 O O . HIS A 1 175 ? 3.212 28.592 -9.740 1.00 32.53 175 HIS A O 1
#

Organism: Taxus chinensis (NCBI:txid29808)

Foldseek 3Di:
DAKAFEWEQDLQLDTDRPDIADDDPPQQVSLLVVLLVVVVVVCVPPVPDAFPAKDFPDDPRNVVSCVVNPSPVDDDVVVNVPPLQVVLVVFDPVQKAADPVANQKIWGDDPVDPPDIWIWGRLLELSIATPDVCVSQVDDHNVSNNSNVSCVVVVVHDYPPGYIYTYDRPPPPDD

InterPro domains:
  IPR007527 Zinc finger, SWIM-type [PS50966] (121-152)